Protein AF-A0A183SRE6-F1 (afdb_monomer)

Radius of gyration: 19.14 Å; Cα contacts (8 Å, |Δi|>4): 36; chains: 1; bounding box: 42×48×39 Å

Mean predicted aligned error: 9.78 Å

Structure (mmCIF, N/CA/C/O backbone):
data_AF-A0A183SRE6-F1
#
_entry.id   AF-A0A183SRE6-F1
#
loop_
_atom_site.group_PDB
_atom_site.id
_atom_site.type_symbol
_atom_site.label_atom_id
_atom_site.label_alt_id
_atom_site.label_comp_id
_atom_site.label_asym_id
_atom_site.label_entity_id
_atom_site.label_seq_id
_atom_site.pdbx_PDB_ins_code
_atom_site.Cartn_x
_atom_site.Cartn_y
_atom_si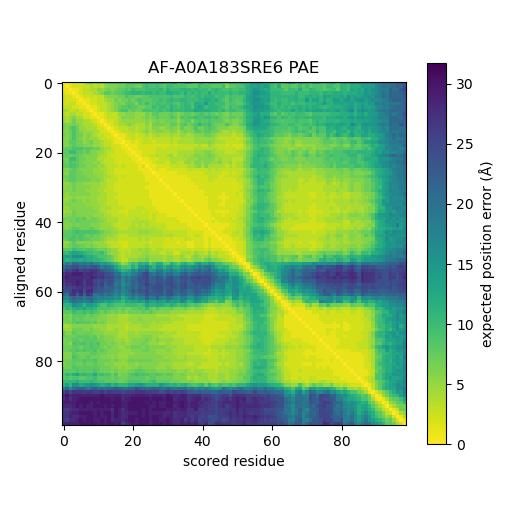te.Cartn_z
_atom_site.occupancy
_atom_site.B_iso_or_equiv
_atom_site.auth_seq_id
_atom_site.auth_comp_id
_atom_site.auth_asym_id
_atom_site.auth_atom_id
_atom_site.pdbx_PDB_model_num
ATOM 1 N N . MET A 1 1 ? -9.724 -19.650 -3.844 1.00 81.12 1 MET A N 1
ATOM 2 C CA . MET A 1 1 ? -8.997 -20.767 -4.491 1.00 81.12 1 MET A CA 1
ATOM 3 C C . MET A 1 1 ? -10.042 -21.729 -5.037 1.00 81.12 1 MET A C 1
ATOM 5 O O . MET A 1 1 ? -10.960 -22.037 -4.292 1.00 81.12 1 MET A O 1
ATOM 9 N N . PHE A 1 2 ? -9.955 -22.147 -6.304 1.00 92.06 2 PHE A N 1
ATOM 10 C CA . PHE A 1 2 ? -10.924 -23.058 -6.930 1.00 92.06 2 PHE A CA 1
ATOM 11 C C . PHE A 1 2 ? -10.270 -24.432 -7.152 1.00 92.06 2 PHE A C 1
ATOM 13 O O . PHE A 1 2 ? -9.609 -24.619 -8.170 1.00 92.06 2 PHE A O 1
ATOM 20 N N . PRO A 1 3 ? -10.419 -25.402 -6.226 1.00 90.69 3 PRO A N 1
ATOM 21 C CA . PRO A 1 3 ? -9.599 -26.622 -6.221 1.00 90.69 3 PRO A CA 1
ATOM 22 C C . PRO A 1 3 ? -9.787 -27.520 -7.451 1.00 90.69 3 PRO A C 1
ATOM 24 O O . PRO A 1 3 ? -8.906 -28.301 -7.795 1.00 90.69 3 PRO A O 1
ATOM 27 N N . LYS A 1 4 ? -10.949 -27.421 -8.107 1.00 94.19 4 LYS A N 1
ATOM 28 C CA . LYS A 1 4 ? -11.334 -28.245 -9.262 1.00 94.19 4 LYS A CA 1
ATOM 29 C C . LYS A 1 4 ? -11.059 -27.578 -10.614 1.00 94.19 4 LYS A C 1
ATOM 31 O O . LYS A 1 4 ? -11.293 -28.198 -11.644 1.00 94.19 4 LYS A O 1
ATOM 36 N N . VAL A 1 5 ? -10.588 -26.333 -10.625 1.00 92.75 5 VAL A N 1
ATOM 37 C CA . VAL A 1 5 ? -10.335 -25.579 -11.857 1.00 92.75 5 VAL A CA 1
ATOM 38 C C . VAL A 1 5 ? -8.837 -25.583 -12.130 1.00 92.75 5 VAL A C 1
ATOM 40 O O . VAL A 1 5 ? -8.053 -25.084 -11.323 1.00 92.75 5 VAL A O 1
ATOM 43 N N . ARG A 1 6 ? -8.435 -26.144 -13.274 1.00 90.62 6 ARG A N 1
ATOM 44 C CA . ARG A 1 6 ? -7.063 -26.046 -13.783 1.00 90.62 6 ARG A CA 1
ATOM 45 C C . ARG A 1 6 ? -7.066 -25.197 -15.046 1.00 90.62 6 ARG A C 1
ATOM 47 O O . ARG A 1 6 ? -7.728 -25.551 -16.012 1.00 90.62 6 ARG A O 1
ATOM 54 N N . CYS A 1 7 ? -6.298 -24.113 -15.033 1.00 90.25 7 CYS A N 1
ATOM 55 C CA . CYS A 1 7 ? -6.091 -23.246 -16.192 1.00 90.25 7 CYS A CA 1
ATOM 56 C C . CYS A 1 7 ? -4.583 -23.146 -16.474 1.00 90.25 7 CYS A C 1
ATOM 58 O O . CYS A 1 7 ? -3.973 -22.131 -16.125 1.00 90.25 7 CYS A O 1
ATOM 60 N N . PRO A 1 8 ? -3.952 -24.211 -17.009 1.00 89.44 8 PRO A N 1
ATOM 61 C CA . PRO A 1 8 ? -2.513 -24.213 -17.276 1.00 89.44 8 PRO A CA 1
ATOM 62 C C . PRO A 1 8 ? -2.114 -23.125 -18.282 1.00 89.44 8 PRO A C 1
ATOM 64 O O . PRO A 1 8 ? -1.080 -22.489 -18.103 1.00 89.44 8 PRO A O 1
ATOM 67 N N . ASP A 1 9 ? -2.985 -22.845 -19.253 1.00 93.12 9 ASP A N 1
ATOM 68 C CA . ASP A 1 9 ? -2.738 -21.891 -20.340 1.00 93.12 9 ASP A CA 1
ATOM 69 C C . ASP A 1 9 ? -3.211 -20.465 -20.023 1.00 93.12 9 ASP A C 1
ATOM 71 O O . ASP A 1 9 ? -3.277 -19.615 -20.910 1.00 93.12 9 ASP A O 1
ATOM 75 N N . LEU A 1 10 ? -3.576 -20.175 -18.767 1.00 89.50 10 LEU A N 1
ATOM 76 C CA . LEU A 1 10 ? -4.013 -18.833 -18.397 1.00 89.50 10 LEU A CA 1
ATOM 77 C C . LEU A 1 10 ? -2.845 -17.848 -18.585 1.00 89.50 10 LEU A C 1
ATOM 79 O O . LEU A 1 10 ? -1.828 -17.980 -17.891 1.00 89.50 10 LEU A O 1
ATOM 83 N N . PRO A 1 11 ? -2.973 -16.834 -19.463 1.00 90.38 11 PRO A N 1
ATOM 84 C CA . PRO A 1 11 ? -1.900 -15.882 -19.687 1.00 90.38 11 PRO A CA 1
ATOM 85 C C . PRO A 1 11 ? -1.631 -15.102 -18.399 1.00 90.38 11 PRO A C 1
ATOM 87 O O . PRO A 1 11 ? -2.496 -14.400 -17.869 1.00 90.38 11 PRO A O 1
ATOM 90 N N . ARG A 1 12 ? -0.406 -15.219 -17.885 1.00 87.00 12 ARG A N 1
ATOM 91 C CA . ARG A 1 12 ? 0.039 -14.457 -16.718 1.00 87.00 12 ARG A CA 1
ATOM 92 C C . ARG A 1 12 ? 0.539 -13.103 -17.192 1.00 87.00 12 ARG A C 1
ATOM 94 O O . ARG A 1 12 ? 1.618 -13.006 -17.774 1.00 87.00 12 ARG A O 1
ATOM 101 N N . LYS A 1 13 ? -0.249 -12.055 -16.949 1.00 86.62 13 LYS A N 1
ATOM 102 C CA . LYS A 1 13 ? 0.212 -10.681 -17.168 1.00 86.62 13 LYS A CA 1
ATOM 103 C C . LYS A 1 13 ? 1.404 -10.417 -16.253 1.00 86.62 13 LYS A C 1
ATOM 105 O O . LYS A 1 13 ? 1.347 -10.730 -15.064 1.00 86.62 13 LYS A O 1
ATOM 110 N N . GLN A 1 14 ? 2.467 -9.840 -16.804 1.00 84.31 14 GLN A N 1
ATOM 111 C CA . GLN A 1 14 ? 3.563 -9.365 -15.974 1.00 84.31 14 GLN A CA 1
ATOM 112 C C . GLN A 1 14 ? 3.061 -8.195 -15.118 1.00 84.31 14 GLN A C 1
ATOM 114 O O . GLN A 1 14 ? 2.410 -7.293 -15.659 1.00 84.31 14 GLN A O 1
ATOM 119 N N . PRO A 1 15 ? 3.307 -8.211 -13.797 1.00 84.31 15 PRO A N 1
ATOM 120 C CA . PRO A 1 15 ? 2.949 -7.089 -12.948 1.00 84.31 15 PRO A CA 1
ATOM 121 C C . PRO A 1 15 ? 3.751 -5.862 -13.385 1.00 84.31 15 PRO A C 1
ATOM 123 O O . PRO A 1 15 ? 4.957 -5.949 -13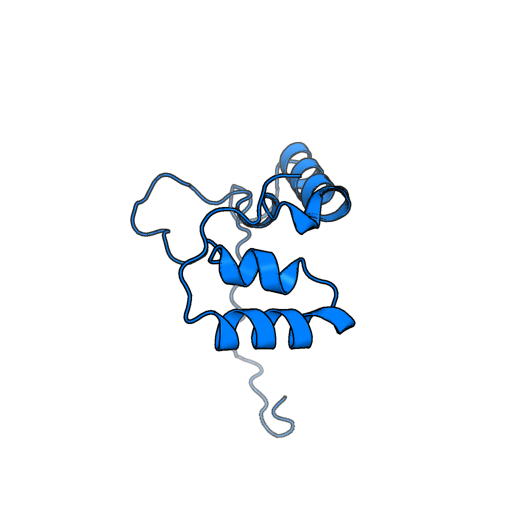.612 1.00 84.31 15 PRO A O 1
ATOM 126 N N . ARG A 1 16 ? 3.070 -4.722 -13.499 1.00 84.94 16 ARG A N 1
ATOM 127 C CA . ARG A 1 16 ? 3.717 -3.422 -13.675 1.00 84.94 16 ARG A CA 1
ATOM 128 C C . ARG A 1 16 ? 3.855 -2.763 -12.313 1.00 84.94 16 ARG A C 1
ATOM 130 O O . ARG A 1 16 ? 2.898 -2.730 -11.542 1.00 84.94 16 ARG A O 1
ATOM 137 N N . SER A 1 17 ? 5.055 -2.287 -12.026 1.00 86.94 17 SER A N 1
ATOM 138 C CA . SER A 1 17 ? 5.332 -1.440 -10.874 1.00 86.94 17 SER A CA 1
ATOM 139 C C . SER A 1 17 ? 4.811 -0.031 -11.137 1.00 86.94 17 SER A C 1
ATOM 141 O O . SER A 1 17 ? 4.755 0.398 -12.288 1.00 86.94 17 SER A O 1
ATOM 143 N N . SER A 1 18 ? 4.472 0.698 -10.076 1.00 84.56 18 SER A N 1
ATOM 144 C CA . S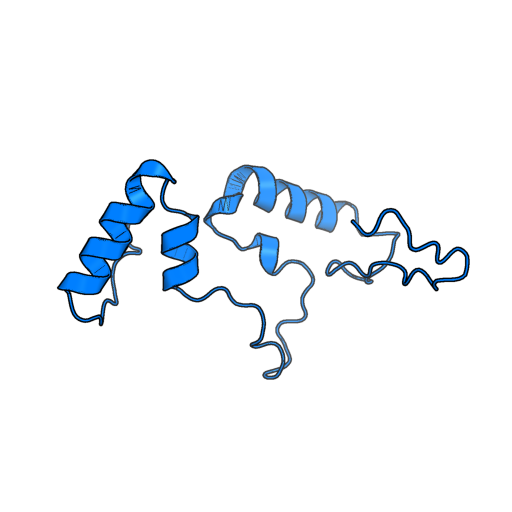ER A 1 18 ? 4.321 2.149 -10.168 1.00 84.56 18 SER A CA 1
ATOM 145 C C . SER A 1 18 ? 5.681 2.833 -10.317 1.00 84.56 18 SER A C 1
ATOM 147 O O . SE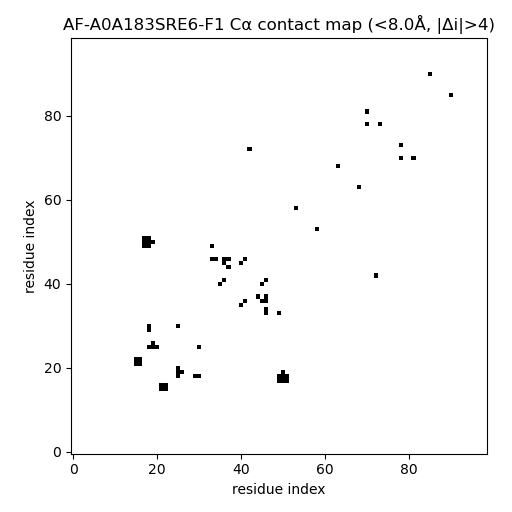R A 1 18 ? 5.765 3.864 -10.957 1.00 84.56 18 SER A O 1
ATOM 149 N N . LEU A 1 19 ? 6.776 2.260 -9.799 1.00 88.62 19 LEU A N 1
ATOM 150 C CA . LEU A 1 19 ? 8.104 2.857 -9.965 1.00 88.62 19 LEU A CA 1
ATOM 151 C C . LEU A 1 19 ? 8.518 2.899 -11.446 1.00 88.62 19 LEU A C 1
ATOM 153 O O . LEU A 1 19 ? 8.470 1.850 -12.096 1.00 88.62 19 LEU A O 1
ATOM 157 N N . PRO A 1 20 ? 9.013 4.041 -11.963 1.00 85.50 20 PRO A N 1
ATOM 158 C CA . PRO A 1 20 ? 9.538 4.134 -13.321 1.00 85.50 20 PRO A CA 1
ATOM 159 C C . PRO A 1 20 ? 10.710 3.158 -13.530 1.00 85.50 20 PRO A C 1
ATOM 161 O O . PRO A 1 20 ? 11.522 2.984 -12.615 1.00 85.50 20 PRO A O 1
ATOM 164 N N . PRO A 1 21 ? 10.836 2.518 -14.709 1.00 87.75 21 PRO A N 1
ATOM 165 C CA . PRO A 1 21 ? 9.999 2.649 -15.911 1.00 87.75 21 PRO A CA 1
ATOM 166 C C . PRO A 1 21 ? 8.765 1.713 -15.934 1.00 87.75 21 PRO A C 1
ATOM 168 O O . PRO A 1 21 ? 8.231 1.397 -16.993 1.00 87.75 21 PRO A O 1
ATOM 171 N N . GLY A 1 22 ? 8.321 1.210 -14.781 1.00 86.06 22 GLY A N 1
ATOM 172 C CA . G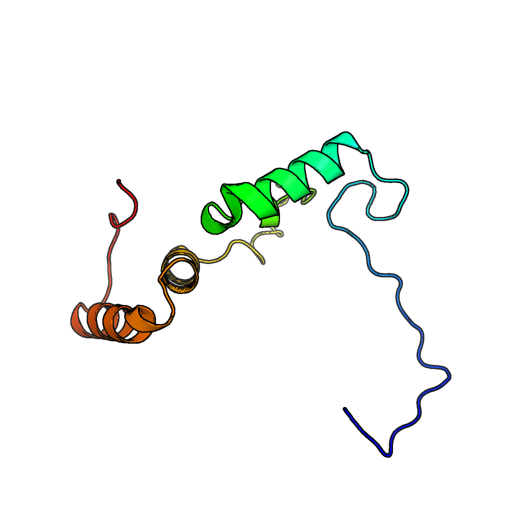LY A 1 22 ? 7.195 0.280 -14.634 1.00 86.06 22 GLY A CA 1
ATOM 173 C C . GLY A 1 22 ? 7.599 -1.196 -14.666 1.00 86.06 22 GLY A C 1
ATOM 174 O O . GLY A 1 22 ? 6.877 -2.055 -14.157 1.00 86.06 22 GLY A O 1
ATOM 175 N N . THR A 1 23 ? 8.787 -1.505 -15.181 1.00 87.44 23 THR A N 1
ATOM 176 C CA . THR A 1 23 ? 9.414 -2.833 -15.130 1.00 87.44 23 THR A CA 1
ATOM 177 C C . THR A 1 23 ? 10.896 -2.709 -14.775 1.00 87.44 23 THR A C 1
ATOM 179 O O . THR A 1 23 ? 11.488 -1.668 -15.045 1.00 87.44 23 THR A O 1
ATOM 182 N N . PRO A 1 24 ? 11.526 -3.747 -14.198 1.00 88.31 24 PRO A N 1
ATOM 183 C CA . PRO A 1 24 ? 12.960 -3.727 -13.928 1.00 88.31 24 PRO A CA 1
ATOM 184 C C . PRO A 1 24 ? 13.800 -3.499 -15.204 1.00 88.31 24 PRO A C 1
ATOM 186 O O . PRO A 1 24 ? 13.370 -3.911 -16.284 1.00 88.31 24 PRO A O 1
ATOM 189 N N . PRO A 1 25 ? 15.014 -2.930 -15.089 1.00 92.12 25 PRO A N 1
ATOM 190 C CA . PRO A 1 25 ? 15.662 -2.502 -13.848 1.00 92.12 25 PRO A CA 1
ATOM 191 C C . PRO A 1 25 ? 15.104 -1.172 -13.314 1.00 92.12 25 PRO A C 1
ATOM 193 O O . PRO A 1 25 ? 14.849 -0.243 -14.072 1.00 92.12 25 PRO A O 1
ATOM 196 N N . PHE A 1 26 ? 14.940 -1.087 -11.991 1.00 91.81 26 PHE A N 1
ATOM 197 C CA . PHE A 1 26 ? 14.543 0.146 -11.301 1.00 91.81 26 PHE A CA 1
ATOM 198 C C . PHE A 1 26 ? 15.775 0.902 -10.801 1.00 91.81 26 PHE A C 1
ATOM 200 O O . PHE A 1 26 ? 16.781 0.278 -10.455 1.00 91.81 26 PHE A O 1
ATOM 207 N N . ASP A 1 27 ? 15.673 2.227 -10.688 1.00 92.69 27 ASP A N 1
ATOM 208 C CA . ASP A 1 27 ? 16.691 3.036 -10.013 1.00 92.69 27 ASP A CA 1
ATOM 209 C C . ASP A 1 27 ? 16.799 2.619 -8.526 1.00 92.69 27 ASP A C 1
ATOM 211 O O . ASP A 1 27 ? 15.806 2.710 -7.788 1.00 92.69 27 ASP A O 1
ATOM 215 N N . PRO A 1 28 ? 17.981 2.175 -8.047 1.00 94.88 28 PRO A N 1
ATOM 216 C CA . PRO A 1 28 ? 18.184 1.790 -6.652 1.00 94.88 28 PRO A CA 1
ATOM 217 C C . PRO A 1 28 ? 17.822 2.882 -5.638 1.00 94.88 28 PRO A C 1
ATOM 219 O O . PRO A 1 28 ? 17.406 2.559 -4.522 1.00 94.88 28 PRO A O 1
ATOM 222 N N . VAL A 1 29 ? 17.967 4.161 -6.000 1.00 94.44 29 VAL A N 1
ATOM 223 C CA . VAL A 1 29 ? 17.609 5.293 -5.134 1.00 94.44 29 VAL A CA 1
ATOM 224 C C . VAL A 1 29 ? 16.097 5.355 -4.945 1.00 94.44 29 VAL A C 1
ATOM 226 O O . VAL A 1 29 ? 15.626 5.464 -3.813 1.00 94.44 29 VAL A O 1
ATOM 229 N N . LEU A 1 30 ? 15.325 5.203 -6.023 1.00 91.44 30 LEU A N 1
ATOM 230 C CA . LEU A 1 30 ? 13.861 5.195 -5.955 1.00 91.44 30 LEU A CA 1
ATOM 231 C C . LEU A 1 30 ? 13.342 4.016 -5.128 1.00 91.44 30 LEU A C 1
ATOM 233 O O . LEU A 1 30 ? 12.461 4.196 -4.287 1.00 91.44 30 LEU A O 1
ATOM 237 N N . VAL A 1 31 ? 13.932 2.830 -5.305 1.00 93.38 31 VAL A N 1
ATOM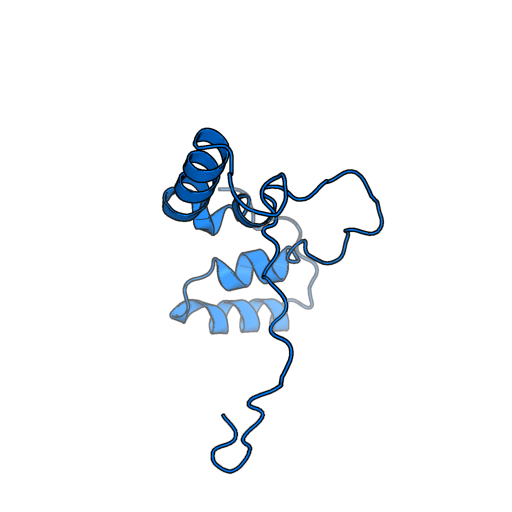 238 C CA . VAL A 1 31 ? 13.588 1.645 -4.503 1.00 93.38 31 VAL A CA 1
ATOM 239 C C . VAL A 1 31 ? 13.904 1.877 -3.025 1.00 93.38 31 VAL A C 1
ATOM 241 O O . VAL A 1 31 ? 13.069 1.594 -2.167 1.00 93.38 31 VAL A O 1
ATOM 244 N N . ARG A 1 32 ? 15.081 2.429 -2.706 1.00 95.25 32 ARG A N 1
ATOM 245 C CA . ARG A 1 32 ? 15.466 2.731 -1.319 1.00 95.25 32 ARG A CA 1
ATOM 246 C C . ARG A 1 32 ? 14.518 3.741 -0.677 1.00 95.25 32 ARG A C 1
ATOM 248 O O . ARG A 1 32 ? 14.123 3.543 0.471 1.00 95.25 32 ARG A O 1
ATOM 255 N N . ASN A 1 33 ? 14.142 4.790 -1.402 1.00 93.50 33 ASN A N 1
ATOM 256 C CA . ASN A 1 33 ? 13.232 5.817 -0.902 1.00 93.50 33 ASN A CA 1
ATOM 257 C C . ASN A 1 33 ? 11.832 5.241 -0.646 1.00 93.50 33 ASN A C 1
ATOM 259 O O . ASN A 1 33 ? 11.286 5.457 0.434 1.00 93.50 33 ASN A O 1
ATOM 263 N N . LEU A 1 34 ? 11.299 4.436 -1.576 1.00 93.44 34 LEU A N 1
ATOM 264 C CA . LEU A 1 34 ? 10.026 3.732 -1.387 1.00 93.44 34 LEU A CA 1
ATOM 265 C C . LEU A 1 34 ? 10.060 2.849 -0.135 1.00 93.44 34 LEU A C 1
ATOM 267 O O . LEU A 1 34 ? 9.152 2.907 0.693 1.00 93.44 34 LEU A O 1
ATOM 271 N N . LEU A 1 35 ? 11.115 2.044 0.016 1.00 94.75 35 LEU A N 1
ATOM 272 C CA . LEU A 1 35 ? 11.264 1.168 1.175 1.00 94.75 35 LEU A CA 1
ATOM 273 C C . LEU A 1 35 ? 11.367 1.972 2.471 1.00 94.75 35 LEU A C 1
ATOM 275 O O . LEU A 1 35 ? 10.706 1.619 3.437 1.00 94.75 35 LEU A O 1
ATOM 279 N N . THR A 1 36 ? 12.117 3.075 2.477 1.00 95.44 36 THR A N 1
ATOM 280 C CA . THR A 1 36 ? 12.267 3.946 3.654 1.00 95.44 36 THR A CA 1
ATOM 281 C C . THR A 1 36 ? 10.926 4.545 4.076 1.00 95.44 36 THR A C 1
ATOM 283 O O . THR A 1 36 ? 10.558 4.472 5.250 1.00 95.44 36 THR A O 1
ATOM 286 N N . GLU A 1 37 ? 10.156 5.082 3.128 1.00 94.38 37 GLU A N 1
ATOM 287 C CA . GLU A 1 37 ? 8.821 5.621 3.405 1.00 94.38 37 GLU A CA 1
ATOM 288 C C . GLU A 1 37 ? 7.862 4.530 3.899 1.00 94.38 37 GLU A C 1
ATOM 290 O O . GLU A 1 37 ? 7.108 4.751 4.848 1.00 94.38 37 GLU A O 1
ATOM 295 N N . PHE A 1 38 ? 7.917 3.329 3.316 1.00 94.12 38 PHE A N 1
ATOM 296 C CA . PHE A 1 38 ? 7.082 2.205 3.738 1.00 94.12 38 PHE A CA 1
ATOM 297 C C . PHE A 1 38 ? 7.484 1.622 5.099 1.00 94.12 38 PHE A C 1
ATOM 299 O O . PHE A 1 38 ? 6.623 1.136 5.823 1.00 94.12 38 PHE A O 1
ATOM 306 N N . THR A 1 39 ? 8.757 1.637 5.488 1.00 96.25 39 THR A N 1
ATOM 307 C CA . THR A 1 39 ? 9.177 1.048 6.770 1.00 96.25 39 THR A CA 1
ATOM 308 C C . THR A 1 39 ? 9.099 2.047 7.916 1.00 96.25 39 THR A C 1
ATOM 310 O O . THR A 1 39 ? 8.626 1.706 8.999 1.00 96.25 39 THR A O 1
ATOM 313 N N . CYS A 1 40 ? 9.539 3.285 7.688 1.00 96.81 40 CYS A N 1
ATOM 314 C CA . CYS A 1 40 ? 9.719 4.283 8.745 1.00 96.81 40 CYS A CA 1
ATOM 315 C C . CYS A 1 40 ? 8.547 5.267 8.836 1.00 96.81 40 CYS A C 1
ATOM 317 O O . CYS A 1 40 ? 8.255 5.785 9.913 1.00 96.81 40 CYS A O 1
ATOM 319 N N . HIS A 1 41 ? 7.853 5.515 7.723 1.00 93.12 41 HIS A N 1
ATOM 320 C CA . HIS A 1 41 ? 6.860 6.586 7.600 1.00 93.12 41 HIS A CA 1
ATOM 321 C C . HIS A 1 41 ? 5.517 6.092 7.043 1.00 93.12 41 HIS A C 1
ATOM 323 O O . HIS A 1 41 ? 4.732 6.862 6.491 1.00 93.12 41 HIS A O 1
ATOM 329 N N . TRP A 1 42 ? 5.201 4.806 7.230 1.00 90.31 42 TRP A N 1
ATOM 330 C CA . TRP A 1 42 ? 4.071 4.153 6.561 1.00 90.31 42 TRP A CA 1
ATOM 331 C C . TRP A 1 42 ? 2.711 4.809 6.822 1.00 90.31 42 TRP A C 1
ATOM 333 O O . TRP A 1 42 ? 1.849 4.815 5.939 1.00 90.31 42 TRP A O 1
ATOM 343 N N . ARG A 1 43 ? 2.526 5.399 8.012 1.00 90.50 43 ARG A N 1
ATOM 344 C CA . ARG A 1 43 ? 1.301 6.116 8.410 1.00 90.50 43 ARG A CA 1
ATOM 345 C C . ARG A 1 43 ? 1.092 7.426 7.656 1.00 90.50 43 ARG A C 1
ATOM 347 O O . ARG A 1 43 ? -0.046 7.878 7.543 1.00 90.50 43 ARG A O 1
ATOM 354 N N . ASN A 1 44 ? 2.155 8.012 7.104 1.00 87.75 44 ASN A N 1
ATOM 355 C CA . ASN A 1 44 ? 2.061 9.208 6.264 1.00 87.75 44 ASN A CA 1
ATOM 356 C C . ASN A 1 44 ? 1.476 8.874 4.889 1.00 87.75 44 ASN A C 1
ATOM 358 O O . ASN A 1 44 ? 0.989 9.765 4.203 1.00 87.75 44 ASN A O 1
ATOM 362 N N . GLN A 1 45 ? 1.503 7.592 4.508 1.00 85.94 45 GLN A N 1
ATOM 363 C CA . GLN A 1 45 ? 0.937 7.036 3.278 1.00 85.94 45 GLN A CA 1
ATOM 364 C C . GLN A 1 45 ? 1.547 7.552 1.969 1.00 85.94 45 GLN A C 1
ATOM 366 O O . GLN A 1 45 ? 1.163 7.058 0.917 1.00 85.94 45 GLN A O 1
ATOM 371 N N . LYS A 1 46 ? 2.560 8.428 2.023 1.00 85.81 46 LYS A N 1
ATOM 372 C CA . LYS A 1 46 ? 3.300 8.927 0.850 1.00 85.81 46 LYS A CA 1
ATOM 373 C C . LYS A 1 46 ? 3.848 7.810 -0.038 1.00 85.81 46 LYS A C 1
ATOM 375 O O . LYS A 1 46 ? 3.876 7.949 -1.251 1.00 85.81 46 LYS A O 1
ATOM 380 N N . TRP A 1 47 ? 4.246 6.682 0.554 1.00 88.56 47 TRP A N 1
ATOM 381 C CA . TRP A 1 47 ? 4.723 5.501 -0.173 1.00 88.56 47 TRP A CA 1
ATOM 382 C C . TRP A 1 47 ? 3.707 4.943 -1.186 1.00 88.56 47 TRP A C 1
ATOM 384 O O . TRP A 1 47 ? 4.113 4.260 -2.121 1.00 88.56 47 TRP A O 1
ATOM 394 N N . ARG A 1 48 ? 2.403 5.220 -1.024 1.00 86.94 48 ARG A N 1
ATOM 395 C CA . ARG A 1 48 ? 1.350 4.785 -1.960 1.00 86.94 48 ARG A CA 1
ATOM 396 C C . ARG A 1 48 ? 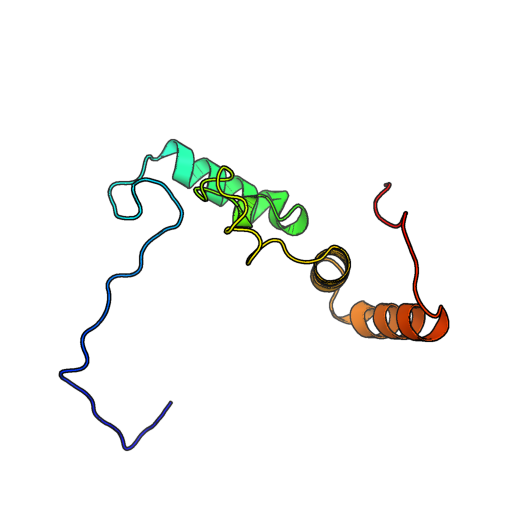1.421 5.509 -3.302 1.00 86.94 48 ARG A C 1
ATOM 398 O O . ARG A 1 48 ? 0.988 4.947 -4.302 1.00 86.94 48 ARG A O 1
ATOM 405 N N . ASP A 1 49 ? 1.996 6.707 -3.306 1.00 83.75 49 ASP A N 1
ATOM 406 C CA . ASP A 1 49 ? 2.025 7.597 -4.466 1.00 83.75 49 ASP A CA 1
ATOM 407 C C . ASP A 1 49 ? 3.352 7.507 -5.241 1.00 83.75 49 ASP A C 1
ATOM 409 O O . ASP A 1 49 ? 3.539 8.161 -6.264 1.00 83.75 49 ASP A O 1
ATOM 413 N N . PHE A 1 50 ? 4.303 6.690 -4.775 1.00 83.69 50 PHE A N 1
ATOM 414 C CA . PHE A 1 50 ? 5.615 6.556 -5.407 1.00 83.69 50 PHE A CA 1
ATOM 415 C C . PHE A 1 50 ? 5.508 6.027 -6.840 1.00 83.69 50 PHE A C 1
ATOM 417 O O . PHE A 1 50 ? 5.045 4.908 -7.076 1.00 83.69 50 PHE A O 1
ATOM 424 N N . GLY A 1 51 ? 6.029 6.817 -7.780 1.00 76.50 51 GLY A N 1
ATOM 425 C CA . GLY A 1 51 ? 6.098 6.475 -9.199 1.00 76.50 51 GLY A CA 1
ATOM 426 C C . GLY A 1 51 ? 4.793 6.668 -9.975 1.00 76.50 51 GLY A C 1
ATOM 427 O O . GLY A 1 51 ? 4.759 6.418 -11.174 1.00 76.50 51 GLY A O 1
ATOM 428 N N . LEU A 1 52 ? 3.727 7.143 -9.329 1.00 76.75 52 LEU A N 1
ATOM 429 C CA . LEU A 1 52 ? 2.531 7.567 -10.048 1.00 76.75 52 LEU A CA 1
ATOM 430 C C . LEU A 1 52 ? 2.765 8.962 -10.642 1.00 76.75 52 LEU A C 1
ATOM 432 O O . LEU A 1 52 ? 3.165 9.880 -9.926 1.00 76.75 52 LEU A O 1
ATOM 436 N N . ASP A 1 53 ? 2.494 9.125 -11.937 1.00 64.25 53 ASP A N 1
ATOM 437 C CA . ASP A 1 53 ? 2.478 10.442 -12.570 1.00 64.25 53 ASP A CA 1
ATOM 438 C C . ASP A 1 53 ? 1.286 11.233 -12.016 1.00 64.25 53 ASP A C 1
ATOM 440 O O . ASP A 1 53 ? 0.122 10.915 -12.261 1.00 64.25 53 ASP A O 1
ATOM 444 N N . THR A 1 54 ? 1.569 12.281 -11.244 1.00 56.12 54 THR A N 1
ATOM 445 C CA . THR A 1 54 ? 0.558 13.137 -10.601 1.00 56.12 54 THR A CA 1
ATOM 446 C C . THR A 1 54 ? -0.116 14.119 -11.570 1.00 56.12 54 THR A C 1
ATOM 448 O O . THR A 1 54 ? -0.872 14.983 -11.133 1.00 56.12 54 THR A O 1
ATOM 451 N N . SER A 1 55 ? 0.172 14.016 -12.874 1.00 49.91 55 SER A N 1
ATOM 452 C CA . SER A 1 55 ? -0.125 15.040 -13.884 1.00 49.91 55 SER A CA 1
ATOM 453 C C . SER A 1 55 ? -1.503 14.932 -14.544 1.00 49.91 55 SER A C 1
ATOM 455 O O . SER A 1 55 ? -1.940 15.919 -15.128 1.00 49.91 55 SER A O 1
ATOM 457 N N . ASP A 1 56 ? -2.191 13.792 -14.479 1.00 44.09 56 ASP A N 1
ATOM 458 C CA . ASP A 1 56 ? -3.489 13.644 -15.145 1.00 44.09 56 ASP A CA 1
ATOM 459 C C . ASP A 1 56 ? -4.634 13.685 -14.131 1.00 44.09 56 ASP A C 1
ATOM 461 O O . ASP A 1 56 ? -4.735 12.840 -13.240 1.00 44.09 56 ASP A O 1
ATOM 465 N N . GLU A 1 57 ? -5.552 14.639 -14.311 1.00 43.34 57 GLU A N 1
ATOM 466 C CA . GLU A 1 57 ? -6.790 14.801 -13.527 1.00 43.34 57 GLU A CA 1
ATOM 467 C C . GLU A 1 57 ? -7.698 13.543 -13.546 1.00 43.34 57 GLU A C 1
ATOM 469 O O . GLU A 1 57 ? -8.608 13.409 -12.725 1.00 43.34 57 GLU A O 1
ATOM 474 N N . ALA A 1 58 ? -7.410 12.567 -14.419 1.00 44.25 58 ALA A N 1
ATOM 475 C CA . ALA A 1 58 ? -8.047 11.248 -14.465 1.00 44.25 58 ALA A CA 1
ATOM 476 C C . ALA A 1 58 ? -7.450 10.205 -13.486 1.00 44.25 58 ALA A C 1
ATOM 478 O O . ALA A 1 58 ? -8.051 9.150 -13.281 1.00 44.25 58 ALA A O 1
ATOM 479 N N . SER A 1 59 ? -6.310 10.486 -12.840 1.00 44.94 59 SER A N 1
ATOM 480 C CA . SER A 1 59 ? -5.662 9.616 -11.833 1.00 44.94 59 SER A CA 1
ATOM 481 C C . SER A 1 59 ? -6.199 9.812 -10.407 1.00 44.94 59 SER A C 1
ATOM 483 O O . SER A 1 59 ? -5.627 9.320 -9.434 1.00 44.94 59 SER A O 1
ATOM 485 N N . THR A 1 60 ? -7.361 10.450 -10.264 1.00 42.25 60 THR A N 1
ATOM 486 C CA . THR A 1 60 ? -8.110 10.639 -9.005 1.00 42.25 60 THR A CA 1
ATOM 487 C C . THR A 1 60 ? -8.577 9.331 -8.332 1.00 42.25 60 THR A C 1
ATOM 489 O O . THR A 1 60 ? -9.249 9.369 -7.305 1.00 42.25 60 THR A O 1
ATOM 492 N N . VAL A 1 61 ? -8.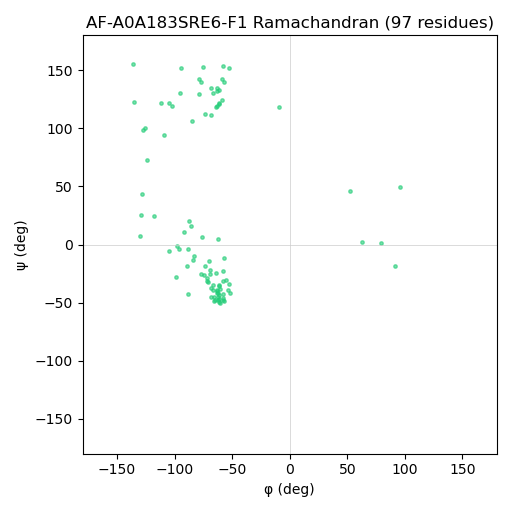201 8.157 -8.851 1.00 48.06 61 VAL A N 1
ATOM 493 C CA . VAL A 1 61 ? -8.764 6.851 -8.463 1.00 48.06 61 VAL A CA 1
ATOM 494 C C . VAL A 1 61 ? -8.115 6.229 -7.213 1.00 48.06 61 VAL A C 1
ATOM 496 O O . VAL A 1 61 ? -8.680 5.296 -6.648 1.00 48.06 61 VAL A O 1
ATOM 499 N N . ALA A 1 62 ? -6.965 6.715 -6.727 1.00 52.72 62 ALA A N 1
ATOM 500 C CA . ALA A 1 62 ? -6.234 6.021 -5.651 1.00 52.72 62 ALA A CA 1
ATOM 501 C C . ALA A 1 62 ? -5.815 6.873 -4.443 1.00 52.72 62 ALA A C 1
ATOM 503 O O . ALA A 1 62 ? -5.134 6.355 -3.555 1.00 52.72 62 ALA A O 1
ATOM 504 N N . SER A 1 63 ? -6.239 8.138 -4.340 1.00 59.69 63 SER A N 1
ATOM 505 C CA . SER A 1 63 ? -6.029 8.863 -3.084 1.00 59.69 63 SER A CA 1
ATOM 506 C C . SER A 1 63 ? -7.007 8.329 -2.042 1.00 59.69 63 SER A C 1
ATOM 508 O O . SER A 1 63 ? -8.225 8.448 -2.175 1.00 59.69 63 SER A O 1
ATOM 510 N N . THR A 1 64 ? -6.472 7.663 -1.019 1.00 65.31 64 THR A N 1
ATOM 511 C CA . THR A 1 64 ? -7.277 7.165 0.099 1.00 65.31 64 THR A CA 1
ATOM 512 C C . THR A 1 64 ? -7.982 8.363 0.739 1.00 65.31 64 THR A C 1
ATOM 514 O O . THR A 1 64 ? -7.308 9.321 1.125 1.00 65.31 64 THR A O 1
ATOM 517 N N . SER A 1 65 ? -9.318 8.326 0.847 1.00 78.88 65 SER A N 1
ATOM 518 C CA . SER A 1 65 ? -10.088 9.425 1.447 1.00 78.88 65 SER A CA 1
ATOM 519 C C . SER A 1 65 ? -9.545 9.782 2.834 1.00 78.88 65 SER A C 1
ATOM 521 O O . SER A 1 65 ? -8.979 8.929 3.524 1.00 78.88 65 SER A O 1
ATOM 523 N N . ALA A 1 66 ? -9.709 11.038 3.259 1.00 81.56 66 ALA A N 1
ATOM 524 C CA . ALA A 1 66 ? -9.234 11.484 4.570 1.00 81.56 66 ALA A CA 1
ATOM 525 C C . ALA A 1 66 ? -9.738 10.568 5.703 1.00 81.56 66 ALA A C 1
ATOM 527 O O . ALA A 1 66 ? -8.949 10.153 6.551 1.00 81.56 66 ALA A O 1
ATOM 528 N N . ASP A 1 67 ? -11.002 10.146 5.637 1.00 85.62 67 ASP A N 1
ATOM 529 C CA . ASP A 1 67 ? -11.600 9.222 6.603 1.00 85.62 67 ASP A CA 1
ATOM 530 C C . ASP A 1 67 ? -10.938 7.842 6.564 1.00 85.62 67 ASP A C 1
ATOM 532 O O . ASP A 1 67 ? -10.522 7.317 7.596 1.00 85.62 67 ASP A O 1
ATOM 536 N N . ALA A 1 68 ? -10.745 7.260 5.377 1.00 86.69 68 ALA A N 1
ATOM 537 C CA . ALA A 1 68 ? -10.064 5.974 5.258 1.00 86.69 68 ALA A CA 1
ATOM 538 C C . ALA A 1 68 ? -8.615 6.058 5.775 1.00 86.69 68 ALA A C 1
ATOM 540 O O . ALA A 1 68 ? -8.136 5.127 6.430 1.00 86.69 68 ALA A O 1
ATOM 541 N N . ARG A 1 69 ? -7.930 7.193 5.572 1.00 87.00 69 ARG A N 1
ATOM 542 C CA . ARG A 1 69 ? -6.589 7.417 6.129 1.00 87.00 69 ARG A CA 1
ATOM 543 C C . ARG A 1 69 ? -6.604 7.409 7.653 1.00 87.00 69 ARG A C 1
ATOM 545 O O . ARG A 1 69 ? -5.779 6.714 8.247 1.00 87.00 69 ARG A O 1
ATOM 552 N N . ILE A 1 70 ? -7.539 8.133 8.269 1.00 89.75 70 ILE A N 1
ATOM 553 C CA . ILE A 1 70 ? -7.706 8.168 9.728 1.00 89.75 70 ILE A CA 1
ATOM 554 C C . ILE A 1 70 ? -8.018 6.759 10.246 1.00 89.75 70 ILE A C 1
ATOM 556 O O . ILE A 1 70 ? -7.316 6.253 11.119 1.00 89.75 70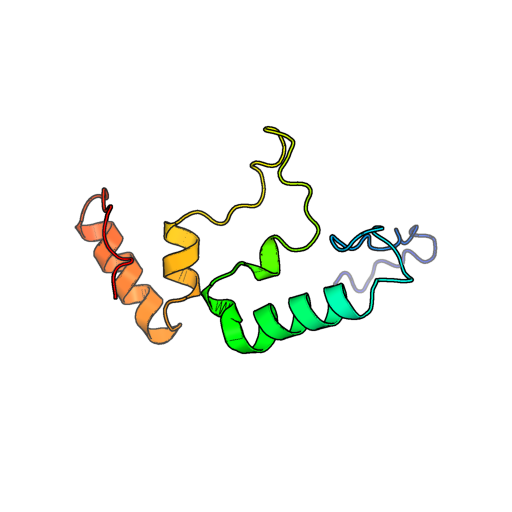 ILE A O 1
ATOM 560 N N . PHE A 1 71 ? -8.990 6.072 9.647 1.00 92.31 71 PHE A N 1
ATOM 561 C CA . PHE A 1 71 ? -9.409 4.733 10.059 1.00 92.31 71 PHE A CA 1
ATOM 562 C C . PHE A 1 71 ? -8.268 3.705 10.033 1.00 92.31 71 PHE A C 1
ATOM 564 O O . PHE A 1 71 ? -8.067 2.970 11.005 1.00 92.31 71 PHE A O 1
ATOM 571 N N . PHE A 1 72 ? -7.495 3.645 8.943 1.00 91.81 72 PHE A N 1
ATOM 572 C CA . PHE A 1 72 ? -6.411 2.666 8.820 1.00 91.81 72 PHE A CA 1
ATOM 573 C C . PHE A 1 72 ? -5.180 3.014 9.665 1.00 91.81 72 PHE A C 1
ATOM 575 O O . PHE A 1 72 ? -4.474 2.093 10.086 1.00 91.81 72 PHE A O 1
ATOM 582 N N . ASN A 1 73 ? -4.959 4.297 9.972 1.00 92.31 73 ASN A N 1
ATOM 583 C CA . ASN A 1 73 ? -3.916 4.726 10.907 1.00 92.31 73 ASN A CA 1
ATOM 584 C C . ASN A 1 73 ? -4.302 4.498 12.378 1.00 92.31 73 ASN A C 1
ATOM 586 O O . ASN A 1 73 ? -3.412 4.308 13.214 1.00 92.31 73 ASN A O 1
ATOM 590 N N . THR A 1 74 ? -5.598 4.452 12.694 1.00 93.25 74 THR A N 1
ATOM 591 C CA . THR A 1 74 ? -6.096 4.096 14.026 1.00 93.25 74 THR A CA 1
ATOM 592 C C . THR A 1 74 ? -5.836 2.619 14.337 1.00 93.25 74 THR A C 1
ATOM 594 O O . THR A 1 74 ? -6.074 1.724 13.516 1.00 93.25 74 THR A O 1
ATOM 597 N N . ALA A 1 75 ? -5.347 2.359 15.555 1.00 94.06 75 ALA A N 1
ATOM 598 C CA . ALA A 1 75 ? -5.101 1.012 16.065 1.00 94.06 75 ALA A CA 1
ATOM 599 C C . ALA A 1 75 ? -6.380 0.159 16.024 1.00 94.06 75 ALA A C 1
ATOM 601 O O . ALA A 1 75 ? -7.461 0.650 16.342 1.00 94.06 75 ALA A O 1
ATOM 602 N N . CYS A 1 76 ? -6.265 -1.123 15.659 1.00 95.19 76 CYS A N 1
ATOM 603 C CA . CYS A 1 76 ? -7.423 -1.988 15.397 1.00 95.19 76 CYS A CA 1
ATOM 604 C C . CYS A 1 76 ? -8.439 -2.027 16.549 1.00 95.19 76 CYS A C 1
ATOM 606 O O . CYS A 1 76 ? -9.639 -1.981 16.298 1.00 95.19 76 CYS A O 1
ATOM 608 N N . ASN A 1 77 ? -7.969 -2.046 17.798 1.00 96.31 77 ASN A N 1
ATOM 609 C CA . ASN A 1 77 ? -8.815 -2.074 18.993 1.00 96.31 77 ASN A CA 1
ATOM 610 C C . ASN A 1 77 ? -9.584 -0.767 19.256 1.00 96.31 77 ASN A C 1
ATOM 612 O O . ASN A 1 77 ? -10.513 -0.775 20.052 1.00 96.31 77 ASN A O 1
ATOM 616 N N . LYS A 1 78 ? -9.217 0.335 18.594 1.00 95.88 78 LYS A N 1
ATOM 617 C CA . LYS A 1 78 ? -9.874 1.648 18.709 1.00 95.88 78 LYS A CA 1
ATOM 618 C C . LYS A 1 78 ? -10.754 1.994 17.507 1.00 95.88 78 LYS A C 1
ATOM 620 O O . LYS A 1 78 ? -11.427 3.018 17.501 1.00 95.88 78 LYS A O 1
ATOM 625 N N . ARG A 1 79 ? -10.751 1.164 16.458 1.00 95.81 79 ARG A N 1
ATOM 626 C CA . ARG A 1 79 ? -11.496 1.454 15.222 1.00 95.81 79 ARG A CA 1
ATOM 627 C C . ARG A 1 79 ? -13.007 1.440 15.422 1.00 95.81 79 ARG A C 1
ATOM 629 O O . ARG A 1 79 ? -13.688 2.227 14.781 1.00 95.81 79 ARG A O 1
ATOM 636 N N . LEU A 1 80 ? -13.524 0.574 16.295 1.00 94.75 80 LEU A N 1
ATOM 637 C CA . LEU A 1 80 ? -14.959 0.529 16.585 1.00 94.75 80 LEU A CA 1
ATOM 638 C C . LEU A 1 80 ? -15.428 1.823 17.266 1.00 94.75 80 LEU A C 1
ATOM 640 O O . LEU A 1 80 ? -16.368 2.445 16.794 1.00 94.75 80 LEU A O 1
ATOM 644 N N . GLU A 1 81 ? -14.711 2.267 18.299 1.00 94.25 81 GLU A N 1
ATOM 645 C CA . GLU A 1 81 ? -14.984 3.528 19.002 1.00 94.25 81 GLU A CA 1
ATOM 646 C C . GLU A 1 81 ? -14.946 4.734 18.049 1.00 94.25 81 GLU A C 1
ATOM 648 O O . GLU A 1 81 ? -15.841 5.577 18.072 1.00 94.25 81 GLU A O 1
ATOM 653 N N . LEU A 1 82 ? -13.965 4.772 17.138 1.00 92.12 82 LEU A N 1
ATOM 654 C CA . LEU A 1 82 ? -13.880 5.795 16.093 1.00 92.12 82 LEU A CA 1
ATOM 655 C C . LEU A 1 82 ? -15.134 5.821 15.200 1.00 92.12 82 LEU A C 1
ATOM 657 O O . LEU A 1 82 ? -15.667 6.893 14.920 1.00 92.12 82 LEU A O 1
ATOM 661 N N . LEU A 1 83 ? -15.611 4.653 14.758 1.00 91.75 83 LEU A N 1
ATOM 662 C CA . LEU A 1 83 ? -16.815 4.562 13.926 1.00 91.75 83 LEU A CA 1
ATOM 663 C C . LEU A 1 83 ? -18.073 4.978 14.696 1.00 91.75 83 LEU A C 1
ATOM 665 O O . LEU A 1 83 ? -18.929 5.666 14.142 1.00 91.75 83 LEU A O 1
ATOM 669 N N . GLU A 1 84 ? -18.181 4.599 15.970 1.00 92.56 84 GLU A N 1
ATOM 670 C CA . GLU A 1 84 ? -19.290 5.019 16.831 1.00 92.56 84 GLU A CA 1
ATOM 671 C C . GLU A 1 84 ? -19.310 6.537 17.036 1.00 92.56 84 GLU A C 1
ATOM 673 O O . GLU A 1 84 ? -20.386 7.137 17.031 1.00 92.56 84 GLU A O 1
ATOM 678 N N . MET A 1 85 ? -18.141 7.170 17.183 1.00 90.12 85 MET A N 1
ATOM 679 C CA . MET A 1 85 ? -18.029 8.629 17.223 1.00 90.12 85 MET A CA 1
ATOM 680 C C . MET A 1 85 ? -18.524 9.263 15.920 1.00 90.12 85 MET A C 1
ATOM 682 O O . MET A 1 85 ? -19.375 10.149 15.961 1.00 90.12 85 MET A O 1
ATOM 686 N N . TRP A 1 86 ? -18.058 8.781 14.764 1.00 88.19 86 TRP A N 1
ATOM 687 C CA . TRP A 1 86 ? -18.479 9.314 13.462 1.00 88.19 86 TRP A CA 1
ATOM 688 C C . TRP A 1 86 ? -19.986 9.177 13.222 1.00 88.19 86 TRP A C 1
ATOM 690 O O . TRP A 1 86 ? -20.609 10.094 12.689 1.00 88.19 86 TRP A O 1
ATOM 700 N N . ALA A 1 87 ? -20.584 8.061 13.648 1.00 86.94 87 ALA A N 1
ATOM 701 C CA . ALA A 1 87 ? -22.019 7.824 13.524 1.00 86.94 87 ALA A CA 1
ATOM 702 C C . ALA A 1 87 ? -22.858 8.753 14.421 1.00 86.94 87 ALA A C 1
ATOM 704 O O . ALA A 1 87 ? -23.924 9.204 14.005 1.00 86.94 87 ALA A O 1
ATOM 705 N N . LYS A 1 88 ? -22.383 9.055 15.639 1.00 83.31 88 LYS A N 1
ATOM 706 C CA . LYS A 1 88 ? -23.069 9.951 16.590 1.00 83.31 88 LYS A CA 1
ATOM 707 C C . LYS A 1 88 ? -23.018 11.418 16.165 1.00 83.31 88 LYS A C 1
ATOM 709 O O . LYS A 1 88 ? -23.939 12.168 16.465 1.00 83.31 88 LYS A O 1
ATOM 714 N N . GLU A 1 89 ? -21.948 11.826 15.490 1.00 71.31 89 GLU A N 1
ATOM 715 C CA . GLU A 1 89 ? -21.686 13.233 15.170 1.00 71.31 89 GLU A CA 1
ATOM 716 C C . GLU A 1 89 ? -22.314 13.715 13.856 1.00 71.31 89 GLU A C 1
ATOM 718 O O . GLU A 1 89 ? -22.216 14.902 13.561 1.00 71.31 89 GLU A O 1
ATOM 723 N N . GLY A 1 90 ? -22.967 12.843 13.072 1.00 59.25 90 GLY A N 1
ATOM 724 C CA . GLY A 1 90 ? -23.655 13.246 11.835 1.00 59.25 90 GLY A CA 1
ATOM 725 C C . GLY A 1 90 ? -22.754 14.051 10.883 1.00 59.25 90 GLY A C 1
ATOM 726 O O . GLY A 1 90 ? -23.162 15.113 10.430 1.00 59.25 90 GLY A O 1
ATOM 727 N N . VAL A 1 91 ? -21.517 13.568 10.684 1.00 53.69 91 VAL A N 1
ATOM 728 C CA . VAL A 1 91 ? -20.333 14.187 10.036 1.00 53.69 91 VAL A CA 1
ATOM 729 C C . VAL A 1 91 ? -20.584 15.514 9.290 1.00 53.69 91 VAL A C 1
ATOM 731 O O . VAL A 1 91 ? -21.248 15.542 8.253 1.00 53.69 91 VAL A O 1
ATOM 734 N N . PRO A 1 92 ? -19.931 16.603 9.740 1.00 49.84 92 PRO A N 1
ATOM 735 C CA . PRO A 1 92 ? -18.722 17.049 9.038 1.00 49.84 92 PRO A CA 1
ATOM 736 C C . PRO A 1 92 ? -17.580 17.413 10.004 1.00 49.84 92 PRO A C 1
ATOM 738 O O . PRO A 1 92 ? -17.726 18.304 10.837 1.00 49.84 92 PRO A O 1
ATOM 741 N N . LYS A 1 93 ? -16.405 16.775 9.872 1.00 53.59 93 LYS A N 1
ATOM 742 C CA . LYS A 1 93 ? -15.192 17.148 10.627 1.00 53.59 93 LYS A CA 1
ATOM 743 C C . LYS A 1 93 ? -13.990 17.405 9.718 1.00 53.59 93 LYS A C 1
ATOM 745 O O . LYS A 1 93 ? -13.274 16.490 9.327 1.00 53.59 93 LYS A O 1
ATOM 750 N N . PHE A 1 94 ? -13.727 18.686 9.466 1.00 47.62 94 PHE A N 1
ATOM 751 C CA . PHE A 1 94 ? -12.366 19.189 9.283 1.00 47.62 94 PHE A CA 1
ATOM 752 C C . PHE A 1 94 ? -11.737 19.352 10.681 1.00 47.62 94 PHE A C 1
ATOM 754 O O . PHE A 1 94 ? -12.429 19.777 11.601 1.00 47.62 94 PHE A O 1
ATOM 761 N N . ASN A 1 95 ? -10.442 19.050 10.827 1.00 48.56 95 ASN A N 1
ATOM 762 C CA . ASN A 1 95 ? -9.594 19.258 12.024 1.00 48.56 95 ASN A CA 1
ATOM 763 C C . ASN A 1 95 ? -9.411 18.075 12.998 1.00 48.56 95 ASN A C 1
ATOM 765 O O . ASN A 1 95 ? -9.486 18.253 14.208 1.00 48.56 95 ASN A O 1
ATOM 769 N N . LEU A 1 96 ? -9.066 16.883 12.499 1.00 47.38 96 LEU A N 1
ATOM 770 C CA . LEU A 1 96 ? -8.438 15.835 13.332 1.00 47.38 96 LEU A CA 1
ATOM 771 C C . LEU A 1 96 ? -7.020 15.452 12.868 1.00 47.38 96 LEU A C 1
ATOM 773 O O . LEU A 1 96 ? -6.550 14.354 13.140 1.00 47.38 96 LEU A O 1
ATOM 777 N N . LEU A 1 97 ? -6.320 16.351 12.168 1.00 44.94 97 LEU A N 1
ATOM 778 C CA . LEU A 1 97 ? -4.933 16.134 11.729 1.00 44.94 97 LEU A CA 1
ATOM 779 C C . LEU A 1 97 ? -3.995 17.290 12.120 1.00 44.94 97 LEU A C 1
ATOM 781 O O . LEU A 1 97 ? -3.179 17.722 11.310 1.00 44.94 97 LEU A O 1
ATOM 785 N N . GLN A 1 98 ? -4.100 17.792 13.350 1.00 40.62 98 GLN A N 1
ATOM 786 C CA . GLN A 1 98 ? -3.029 18.582 13.961 1.00 40.62 98 GLN A CA 1
ATOM 787 C C . GLN A 1 98 ? -2.690 17.999 15.328 1.00 40.62 98 GLN A C 1
ATOM 789 O O . GLN A 1 98 ? -3.403 18.248 16.291 1.00 40.62 98 GLN A O 1
ATOM 794 N N . GLU A 1 99 ? -1.623 17.205 15.349 1.00 35.00 99 GLU A N 1
ATOM 795 C CA . GLU A 1 99 ? -0.601 17.115 16.399 1.00 35.00 99 GLU A CA 1
ATOM 796 C C . GLU A 1 99 ? 0.652 16.471 15.790 1.00 35.00 99 GLU A C 1
ATOM 798 O O . GLU A 1 99 ? 0.503 15.480 15.033 1.00 35.00 99 GLU A O 1
#

Solvent-accessible surface area (backbone atoms only — not comparable to full-atom values): 6602 Å² total; per-residue (Å²): 138,63,95,89,67,83,67,89,83,60,83,77,77,79,82,70,48,50,46,61,82,24,51,83,81,59,55,67,65,60,53,50,52,44,50,48,32,51,72,78,40,48,83,75,47,60,49,78,55,53,52,55,78,88,82,51,88,83,65,74,82,72,73,71,48,74,64,57,49,54,53,72,66,42,55,77,92,50,41,61,61,52,51,53,51,51,66,74,60,67,72,87,81,86,85,88,84,85,132

Sequence (99 aa):
MFPKVRCPDLPRKQPRSSLPPGTPPFDPVLVRNLLTEFTCHWRNQKWRDFGLDTSDEASTVASTSADARIFFNTACNKRLELLEMWAKEGVPKFNLLQE

Foldseek 3Di:
DDPPDDDPPPDDDDQFDLAPPRDDPGDPVLVVVLVCCCPPVVLVVVSVCRNPDPPDPVPPPDDQPPVSSVLVSDDPVCNVVVVVVCVVVVDDDDDPPDD

pLDDT: mean 80.69, std 17.47, range [35.0, 96.81]

Organism: Schistocephalus solidus (NCBI:txid70667)

Secondary structure (DSSP, 8-state):
--TT---TT---PPPPPSSTTSSSSPPHHHHHHHHHHHHHSGGG-GGGGTT--TT-GGGTTS---HHHHHHHHS-GGGHHHHHHHHHHTTS--------